Protein AF-A0A7K3B6E4-F1 (afdb_monomer_lite)

Foldseek 3Di:
DDPPDDDDDDPPDDDDDDDDDDDDDDDPCDPPPPPPPCAQPDPDPPDDGPCVVQVDDPVLLVVLCVVCVCAAQQPRDHCCRAPVSHWDFAWDDFPPQIATLGTHHPVVSVLLCCVLLQAPDDPVSVVCNVSSVVSLCNGRPRPDPVSSVVSVVRSVPDDRPVVPPPD

pLDDT: mean 82.18, std 21.87, range [36.62, 98.69]

Sequence (167 aa):
MVKQRIAPLCPHAQLRLSGVQGGSEKTDDGPKATQCLDYGHTRRPNRRCTHDLYRLSCAQYDAMRDRAQDRCEICGVLDRETPRGQLVIDHFEARGVFFVRGLLCDRCNSVMQRHDRSAPWGPRSLPFADKARAYHLNAFGEPGPDRLRRADEAIRNRRNWSEGRHA

Radius of gyration: 20.76 Å; chains: 1; bounding box: 51×52×51 Å

Structure (mmCIF, N/CA/C/O backbone):
data_AF-A0A7K3B6E4-F1
#
_entry.id   AF-A0A7K3B6E4-F1
#
loop_
_atom_site.group_PDB
_atom_site.id
_atom_site.type_symbol
_atom_site.label_atom_id
_atom_site.label_alt_id
_atom_site.label_comp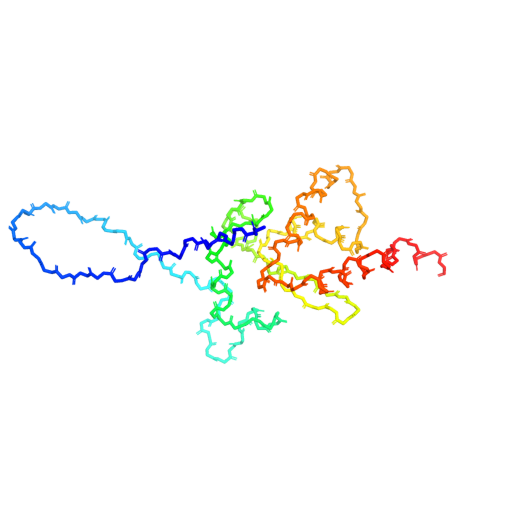_id
_atom_site.label_asym_id
_atom_site.label_entity_id
_atom_site.label_seq_id
_atom_site.pdbx_PDB_ins_code
_atom_site.Cartn_x
_atom_site.Cartn_y
_atom_site.Cartn_z
_atom_site.occupancy
_atom_site.B_iso_or_equiv
_atom_site.auth_seq_id
_atom_site.auth_comp_id
_atom_site.auth_asym_id
_atom_site.auth_atom_id
_atom_site.pdbx_PDB_model_num
ATOM 1 N N . MET A 1 1 ? 9.861 -29.440 -1.964 1.00 41.94 1 MET A N 1
ATOM 2 C CA . MET A 1 1 ? 8.443 -29.705 -1.631 1.00 41.94 1 MET A CA 1
ATOM 3 C C . MET A 1 1 ? 7.948 -28.591 -0.717 1.00 41.94 1 MET A C 1
ATOM 5 O O . MET A 1 1 ? 8.268 -28.593 0.465 1.00 41.94 1 MET A O 1
ATOM 9 N N . VAL A 1 2 ? 7.280 -27.579 -1.275 1.00 37.97 2 VAL A N 1
ATOM 10 C CA . VAL A 1 2 ? 6.823 -26.398 -0.525 1.00 37.97 2 VAL A CA 1
ATOM 11 C C . VAL A 1 2 ? 5.463 -26.724 0.087 1.00 37.97 2 VAL A C 1
ATOM 13 O O . VAL A 1 2 ? 4.484 -26.892 -0.632 1.00 37.97 2 VAL A O 1
ATOM 16 N N . LYS A 1 3 ? 5.412 -26.869 1.415 1.00 36.62 3 LYS A N 1
ATOM 17 C CA . LYS A 1 3 ? 4.159 -27.037 2.158 1.00 36.62 3 LYS A CA 1
ATOM 18 C C . LYS A 1 3 ? 3.409 -25.704 2.128 1.00 36.62 3 LYS A C 1
ATOM 20 O O . LYS A 1 3 ? 3.777 -24.785 2.856 1.00 36.62 3 LYS A O 1
ATOM 25 N N . GLN A 1 4 ? 2.391 -25.598 1.277 1.00 37.38 4 GLN A N 1
ATOM 26 C CA . GLN A 1 4 ? 1.404 -24.523 1.347 1.00 37.38 4 GLN A CA 1
ATOM 27 C C . GLN A 1 4 ? 0.749 -24.572 2.732 1.00 37.38 4 GLN A C 1
ATOM 29 O O . GLN A 1 4 ? 0.103 -25.555 3.093 1.00 37.38 4 GLN A O 1
ATOM 34 N N . ARG A 1 5 ? 0.979 -23.539 3.545 1.00 44.53 5 ARG A N 1
ATOM 35 C CA . ARG A 1 5 ? 0.262 -23.346 4.805 1.00 44.53 5 ARG A CA 1
ATOM 36 C C . ARG A 1 5 ? -1.017 -22.594 4.476 1.00 44.53 5 ARG A C 1
ATOM 38 O O . ARG A 1 5 ? -0.987 -21.389 4.267 1.00 44.53 5 ARG A O 1
ATOM 45 N N . ILE A 1 6 ? -2.116 -23.335 4.403 1.00 39.50 6 ILE A N 1
ATOM 46 C CA . IL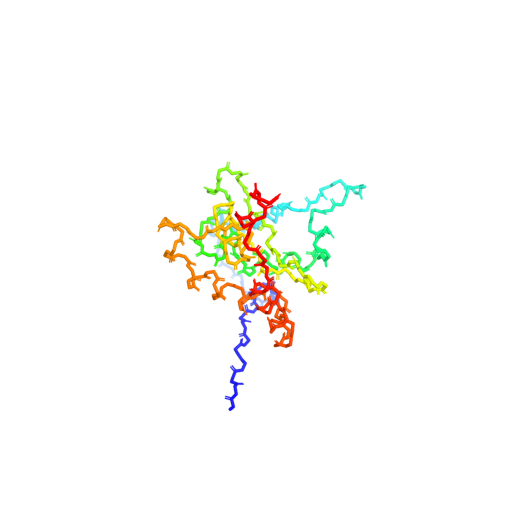E A 1 6 ? -3.467 -22.781 4.382 1.00 39.50 6 ILE A CA 1
ATOM 47 C C . ILE A 1 6 ? -3.651 -22.042 5.714 1.00 39.50 6 ILE A C 1
ATOM 49 O O . ILE A 1 6 ? -3.537 -22.650 6.780 1.00 39.50 6 ILE A O 1
ATOM 53 N N . ALA A 1 7 ? -3.849 -20.726 5.659 1.00 37.91 7 ALA A N 1
ATOM 54 C CA . ALA A 1 7 ? -4.238 -19.949 6.829 1.00 37.91 7 ALA A CA 1
ATOM 55 C C . ALA A 1 7 ? -5.630 -20.412 7.302 1.00 37.91 7 ALA A C 1
ATOM 57 O O . ALA A 1 7 ? -6.481 -20.706 6.457 1.00 37.91 7 ALA A O 1
ATOM 58 N N . PRO A 1 8 ? -5.885 -20.506 8.618 1.00 37.28 8 PRO A N 1
ATOM 59 C CA . PRO A 1 8 ? -7.200 -20.879 9.114 1.00 37.28 8 PRO A CA 1
ATOM 60 C C . PRO A 1 8 ? -8.217 -19.813 8.698 1.00 37.28 8 PRO A C 1
ATOM 62 O O . PRO A 1 8 ? -8.088 -18.640 9.044 1.00 37.28 8 PRO A O 1
ATOM 65 N N . LEU A 1 9 ? -9.227 -20.246 7.944 1.00 37.53 9 LEU A N 1
ATOM 66 C CA . LEU A 1 9 ? -10.475 -19.513 7.776 1.00 37.53 9 LEU A CA 1
ATOM 67 C C . LEU A 1 9 ? -11.071 -19.269 9.171 1.00 37.53 9 LEU A C 1
ATOM 69 O O . LEU A 1 9 ? -11.051 -20.166 10.017 1.00 37.53 9 LEU A O 1
ATOM 73 N N . CYS A 1 10 ? -11.579 -18.061 9.415 1.00 37.16 10 CYS A N 1
ATOM 74 C CA . CYS A 1 10 ? -12.281 -17.710 10.649 1.00 37.16 10 CYS A CA 1
ATOM 75 C C . CYS A 1 10 ? -13.340 -18.780 11.011 1.00 37.16 10 CYS A C 1
ATOM 77 O O . CYS A 1 10 ? -14.109 -19.189 10.137 1.00 37.16 10 CYS A O 1
ATOM 79 N N . PRO A 1 11 ? -13.437 -19.225 12.279 1.00 40.47 11 PRO A N 1
ATOM 80 C CA . PRO A 1 11 ? -14.275 -20.356 12.681 1.00 40.47 11 PRO A CA 1
ATOM 81 C C . PRO A 1 11 ? -15.743 -19.954 12.917 1.00 40.47 11 PRO A C 1
ATOM 83 O O . PRO A 1 11 ? -16.299 -20.215 13.979 1.00 40.47 11 PRO A O 1
ATOM 86 N N . HIS A 1 12 ? -16.391 -19.300 11.950 1.00 42.19 12 HIS A N 1
ATOM 87 C CA . HIS A 1 12 ? -17.769 -18.811 12.118 1.00 42.19 12 HIS A CA 1
ATOM 88 C C . HIS A 1 12 ? -18.743 -19.272 11.029 1.00 42.19 12 HIS A C 1
ATOM 90 O O . HIS A 1 12 ? -19.666 -18.548 10.663 1.00 42.19 12 HIS A O 1
ATOM 96 N N . ALA A 1 13 ? -18.604 -20.508 10.551 1.00 43.38 13 ALA A N 1
ATOM 97 C CA . ALA A 1 13 ? -19.658 -21.148 9.774 1.00 43.38 13 ALA A CA 1
ATOM 98 C C . ALA A 1 13 ? -19.796 -22.630 10.153 1.00 43.38 13 ALA A C 1
ATOM 100 O O . ALA A 1 13 ? -18.843 -23.384 9.997 1.00 43.38 13 ALA A O 1
ATOM 101 N N . GLN A 1 14 ? -21.021 -23.008 10.562 1.00 41.88 14 GLN A N 1
ATOM 102 C CA . GLN A 1 14 ? -21.552 -24.371 10.791 1.00 41.88 14 GLN A CA 1
ATOM 103 C C . GLN A 1 14 ? -21.182 -25.007 12.152 1.00 41.88 14 GLN A C 1
ATOM 105 O O . GLN A 1 14 ? -20.035 -24.968 12.561 1.00 41.88 14 GLN A O 1
ATOM 110 N N . LEU A 1 15 ? -22.061 -25.624 12.952 1.00 41.72 15 LEU A N 1
ATOM 111 C CA . LEU A 1 15 ? -23.458 -26.062 12.839 1.00 41.72 15 LEU A CA 1
ATOM 112 C C . LEU A 1 15 ? -23.972 -26.262 14.285 1.00 41.72 15 LEU A C 1
ATOM 114 O O . LEU A 1 15 ? -23.338 -26.968 15.065 1.00 41.72 15 LEU A O 1
ATOM 118 N N . ARG A 1 16 ? -25.116 -25.671 14.654 1.00 46.66 16 ARG A N 1
ATOM 119 C CA . ARG A 1 16 ? -25.860 -26.067 15.863 1.00 46.66 16 ARG A CA 1
ATOM 120 C C . ARG A 1 16 ? -26.867 -27.145 15.477 1.00 46.66 16 ARG A C 1
ATOM 122 O O . ARG A 1 16 ? -27.803 -26.850 14.741 1.00 46.66 16 ARG A O 1
ATOM 129 N N . LEU A 1 17 ? -26.715 -28.347 16.027 1.00 48.06 17 LEU A N 1
ATOM 130 C CA . LEU A 1 17 ? -27.803 -29.311 16.167 1.00 48.06 17 LEU A CA 1
ATOM 131 C C . LEU A 1 17 ? -27.885 -29.760 17.633 1.00 48.06 17 LEU A C 1
ATOM 133 O O . LEU A 1 17 ? -26.966 -30.376 18.156 1.00 48.06 17 LEU A O 1
ATOM 137 N N . SER A 1 18 ? -28.996 -29.352 18.255 1.00 50.62 18 SER A N 1
ATOM 138 C CA . SER A 1 18 ? -29.795 -30.013 19.303 1.00 50.62 18 SER A CA 1
ATOM 139 C C . SER A 1 18 ? -29.113 -30.871 20.379 1.00 50.62 18 SER A C 1
ATOM 141 O O . SER A 1 18 ? -28.643 -31.968 20.098 1.00 50.62 18 SER A O 1
ATOM 143 N N . GLY A 1 19 ? -29.289 -30.470 21.648 1.00 52.53 19 GLY A N 1
ATOM 144 C CA . GLY A 1 19 ? -29.281 -31.414 22.770 1.00 52.53 19 GLY A CA 1
ATOM 145 C C . GLY A 1 19 ? -29.226 -30.803 24.176 1.00 52.53 19 GLY A C 1
ATOM 146 O O . GLY A 1 19 ? -28.165 -30.379 24.606 1.00 52.53 19 GLY A O 1
ATOM 147 N N . VAL A 1 20 ? -30.346 -30.928 24.902 1.00 52.19 20 VAL A N 1
ATOM 148 C CA . VAL A 1 20 ? -30.493 -30.999 26.377 1.00 52.19 20 VAL A CA 1
ATOM 149 C C . VAL A 1 20 ? -30.705 -29.692 27.167 1.00 52.19 20 VAL A C 1
ATOM 151 O O . VAL A 1 20 ? -29.956 -28.726 27.096 1.00 52.19 20 VAL A O 1
ATOM 154 N N . GLN A 1 21 ? -31.811 -29.720 27.919 1.00 58.09 21 GLN A N 1
ATOM 155 C CA . GLN A 1 21 ? -32.405 -28.691 28.770 1.00 58.09 21 GLN A CA 1
ATOM 156 C C . GLN A 1 21 ? -31.778 -28.674 30.175 1.00 58.09 21 GLN A C 1
ATOM 158 O O . GLN A 1 21 ? -31.504 -29.735 30.729 1.00 58.09 21 GLN A O 1
ATOM 163 N N . GLY A 1 22 ? -31.710 -27.488 30.791 1.00 51.56 22 GLY A N 1
ATOM 164 C CA . GLY A 1 22 ? -31.704 -27.333 32.252 1.00 51.56 22 GLY A CA 1
ATOM 165 C C . GLY A 1 22 ? -30.606 -26.417 32.793 1.00 51.56 22 GLY A C 1
ATOM 166 O O . GLY A 1 22 ? -29.440 -26.785 32.778 1.00 51.56 22 GLY A O 1
ATOM 167 N N . GLY A 1 23 ? -30.993 -25.254 33.329 1.00 42.88 23 GLY A N 1
ATOM 168 C CA . GLY A 1 23 ? -30.106 -24.387 34.115 1.00 42.88 23 GLY A CA 1
ATOM 169 C C . GLY A 1 23 ? -30.285 -22.909 33.788 1.00 42.88 23 GLY A C 1
ATOM 170 O O . GLY A 1 23 ? -29.724 -22.403 32.825 1.00 42.88 23 GLY A O 1
ATOM 171 N N . SER A 1 24 ? -31.103 -22.221 34.583 1.00 52.97 24 SER A N 1
ATOM 172 C CA . SER A 1 24 ? -31.356 -20.785 34.479 1.00 52.97 24 SER A CA 1
ATOM 173 C C . SER A 1 24 ? -30.191 -20.006 35.098 1.00 52.97 24 SER A C 1
ATOM 175 O O . SER A 1 24 ? -30.252 -19.627 36.265 1.00 52.97 24 SER A O 1
ATOM 177 N N . GLU A 1 25 ? -29.139 -19.768 34.320 1.00 49.56 25 GLU A N 1
ATOM 178 C CA . GLU A 1 25 ? -28.024 -18.892 34.688 1.00 49.56 25 GLU A CA 1
ATOM 179 C C . GLU A 1 25 ? -28.075 -17.626 33.823 1.00 49.56 25 GLU A C 1
ATOM 181 O O . GLU A 1 25 ? -28.146 -17.686 32.595 1.00 49.56 25 GLU A O 1
ATOM 186 N N . LYS A 1 26 ? -28.123 -16.461 34.475 1.00 54.22 26 LYS A N 1
ATOM 187 C CA . LYS A 1 26 ? -28.138 -15.153 33.814 1.00 54.22 26 LYS A CA 1
ATOM 188 C C . LYS A 1 26 ? -26.791 -14.926 33.128 1.00 54.22 26 LYS A C 1
ATOM 190 O O . LYS A 1 26 ? -25.823 -14.575 33.796 1.00 54.22 26 LYS A O 1
ATOM 195 N N . THR A 1 27 ? -26.737 -15.075 31.810 1.00 48.31 27 THR A N 1
ATOM 196 C CA . THR A 1 27 ? -25.596 -14.634 30.995 1.00 48.31 27 THR A CA 1
ATOM 197 C C . THR A 1 27 ? -26.053 -13.566 30.006 1.00 48.31 27 THR A C 1
ATOM 199 O O . THR A 1 27 ? -26.164 -13.817 28.806 1.00 48.31 27 THR A O 1
ATOM 202 N N . ASP A 1 28 ? -26.325 -12.366 30.513 1.00 54.16 28 ASP A N 1
ATOM 203 C CA . ASP A 1 28 ? -26.497 -11.172 29.683 1.00 54.16 28 ASP A CA 1
ATOM 204 C C . ASP A 1 28 ? -25.126 -10.539 29.432 1.00 54.16 28 ASP A C 1
ATOM 206 O O . ASP A 1 28 ? -24.778 -9.548 30.053 1.00 54.16 28 ASP A O 1
ATOM 210 N N . ASP A 1 29 ? -24.324 -11.179 28.579 1.00 52.28 29 ASP A N 1
ATOM 211 C CA . ASP A 1 29 ? -23.247 -10.565 27.782 1.00 52.28 29 ASP A CA 1
ATOM 212 C C . ASP A 1 29 ? -22.704 -11.630 26.811 1.00 52.28 29 ASP A C 1
ATOM 214 O O . ASP A 1 29 ? -21.520 -11.971 26.768 1.00 52.28 29 ASP A O 1
ATOM 218 N N . GLY A 1 30 ? -23.607 -12.214 26.011 1.00 46.94 30 GLY A N 1
ATOM 219 C CA . GLY A 1 30 ? -23.189 -12.938 24.811 1.00 46.94 30 GLY A CA 1
ATOM 220 C C . GLY A 1 30 ? -22.335 -12.010 23.935 1.00 46.94 30 GLY A C 1
ATOM 221 O O . GLY A 1 30 ? -22.595 -10.802 23.927 1.00 46.94 30 GLY A O 1
ATOM 222 N N . PRO A 1 31 ? -21.317 -12.522 23.213 1.00 49.03 31 PRO A N 1
ATOM 223 C CA . PRO A 1 31 ? -20.435 -11.686 22.411 1.00 49.03 31 PRO A CA 1
ATOM 224 C C . PRO A 1 31 ? -21.302 -10.858 21.470 1.00 49.03 31 PRO A C 1
ATOM 226 O O . PRO A 1 31 ? -21.932 -11.406 20.562 1.00 49.03 31 PRO A O 1
ATOM 229 N N . LYS A 1 32 ? -21.390 -9.545 21.739 1.00 45.28 32 LYS A N 1
ATOM 230 C CA . LYS A 1 32 ? -22.050 -8.587 20.855 1.00 45.28 32 LYS A CA 1
ATOM 231 C C . LYS A 1 32 ? -21.472 -8.872 19.488 1.00 45.28 32 LYS A C 1
ATOM 233 O O . LYS A 1 32 ? -20.263 -8.714 19.331 1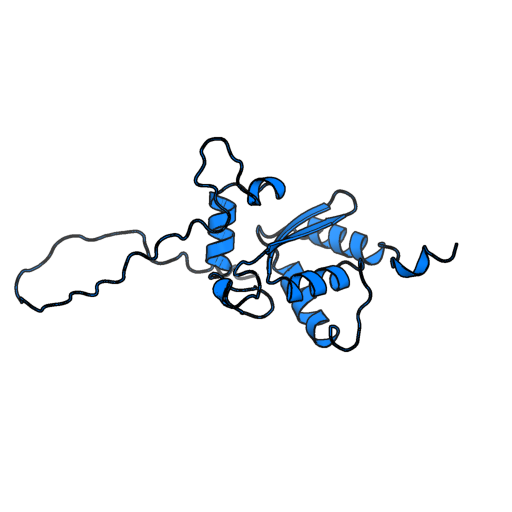.00 45.28 32 LYS A O 1
ATOM 238 N N . ALA A 1 33 ? -22.310 -9.361 18.569 1.00 42.84 33 ALA A N 1
ATOM 239 C CA . ALA A 1 33 ? -21.935 -9.569 17.183 1.00 42.84 33 ALA A CA 1
ATOM 240 C C . ALA A 1 33 ? -21.150 -8.329 16.789 1.00 42.84 33 ALA A C 1
ATOM 242 O O . ALA A 1 33 ? -21.713 -7.231 16.835 1.00 42.84 33 ALA A O 1
ATOM 243 N N . THR A 1 34 ? -19.839 -8.501 16.593 1.00 44.41 34 THR A N 1
ATOM 244 C CA . THR A 1 34 ? -18.919 -7.420 16.279 1.00 44.41 34 THR A CA 1
ATOM 245 C C . THR A 1 34 ? -19.587 -6.712 15.129 1.00 44.41 34 THR A C 1
ATOM 247 O O . THR A 1 34 ? -19.729 -7.305 14.058 1.00 44.41 34 THR A O 1
ATOM 250 N N . GLN A 1 35 ? -20.152 -5.528 15.389 1.00 44.41 35 GLN A N 1
ATOM 251 C CA . GLN A 1 35 ? -20.766 -4.750 14.332 1.00 44.41 35 GLN A CA 1
ATOM 252 C C . GLN A 1 35 ? -19.673 -4.686 13.280 1.00 44.41 35 GLN A C 1
ATOM 254 O O . GLN A 1 35 ? -18.567 -4.249 13.597 1.00 44.41 35 GLN A O 1
ATOM 259 N N . CYS A 1 36 ? -19.931 -5.242 12.096 1.00 43.09 36 CYS A N 1
ATOM 260 C CA . CYS A 1 36 ? -19.088 -5.013 10.940 1.00 43.09 36 CYS A CA 1
ATOM 261 C C . CYS A 1 36 ? -19.167 -3.508 10.730 1.00 43.09 36 CYS A C 1
ATOM 263 O O . CYS A 1 36 ? -20.122 -2.993 10.149 1.00 43.09 36 CYS A O 1
ATOM 265 N N . LEU A 1 37 ? -18.254 -2.793 11.383 1.00 56.47 37 LEU A N 1
ATOM 266 C CA . LEU A 1 37 ? -18.132 -1.361 11.278 1.00 56.47 37 LEU A CA 1
ATOM 267 C C . LEU A 1 37 ? -17.877 -1.137 9.792 1.00 56.47 37 LEU A C 1
ATOM 269 O O . LEU A 1 37 ? -17.031 -1.798 9.194 1.00 56.47 37 LEU A O 1
ATOM 273 N N . ASP A 1 38 ? -18.676 -0.277 9.173 1.00 68.12 38 ASP A N 1
ATOM 274 C CA . ASP A 1 38 ? -18.707 -0.015 7.733 1.00 68.12 38 ASP A CA 1
ATOM 275 C C . ASP A 1 38 ? -17.445 0.710 7.242 1.00 68.12 38 ASP A C 1
ATOM 277 O O . ASP A 1 38 ? -17.491 1.527 6.325 1.00 68.12 38 ASP A O 1
ATOM 281 N N . TYR A 1 39 ? -16.300 0.463 7.870 1.00 72.94 39 TYR A N 1
ATOM 282 C CA . TYR A 1 39 ? -15.060 1.157 7.616 1.00 72.94 39 TYR A CA 1
ATOM 283 C C . TYR A 1 39 ? -14.579 0.883 6.195 1.00 72.94 39 TYR A C 1
ATOM 285 O O . TYR A 1 39 ? -14.012 -0.163 5.908 1.00 72.94 39 TYR A O 1
ATOM 293 N N . GLY A 1 40 ? -14.771 1.859 5.309 1.00 78.00 40 GLY A N 1
ATOM 294 C CA . GLY A 1 40 ? -14.390 1.774 3.895 1.00 78.00 40 GLY A CA 1
ATOM 295 C C . GLY A 1 40 ? -15.545 1.413 2.958 1.00 78.00 40 GLY A C 1
ATOM 296 O O . GLY A 1 40 ? -15.444 1.679 1.756 1.00 78.00 40 GLY A O 1
ATOM 297 N N . HIS A 1 41 ? -16.661 0.925 3.506 1.00 88.94 41 HIS A N 1
ATOM 298 C CA . HIS A 1 41 ? -17.921 0.764 2.787 1.00 88.94 41 HIS A CA 1
ATOM 299 C C . HIS A 1 41 ? -18.747 2.036 2.873 1.00 88.94 41 HIS A C 1
ATOM 301 O O . HIS A 1 41 ? -18.729 2.763 3.863 1.00 88.94 41 HIS A O 1
ATOM 307 N N . THR A 1 42 ? -19.505 2.336 1.826 1.00 86.38 42 THR A N 1
ATOM 308 C CA . THR A 1 42 ? -20.469 3.430 1.890 1.00 86.38 42 THR A CA 1
ATOM 309 C C . THR A 1 42 ? -21.871 2.894 2.128 1.00 86.38 42 THR A C 1
ATOM 311 O O . THR A 1 42 ? -22.346 2.020 1.416 1.00 86.38 42 THR A O 1
ATOM 314 N N . ARG A 1 43 ? -22.575 3.468 3.110 1.00 83.06 43 ARG A N 1
ATOM 315 C CA . ARG A 1 43 ? -23.998 3.163 3.352 1.00 83.06 43 ARG A CA 1
ATOM 316 C C . ARG A 1 43 ? -24.935 3.792 2.320 1.00 83.06 43 ARG A C 1
ATOM 318 O O . ARG A 1 43 ? -26.138 3.554 2.353 1.00 83.06 43 ARG A O 1
ATOM 325 N N . ARG A 1 44 ? -24.420 4.671 1.452 1.00 82.69 44 ARG A N 1
ATOM 326 C CA . ARG A 1 44 ? -25.233 5.386 0.464 1.00 82.69 44 ARG A CA 1
ATOM 327 C C . ARG A 1 44 ? -25.282 4.559 -0.826 1.00 82.69 44 ARG A C 1
ATOM 329 O O . ARG A 1 44 ? -24.229 4.392 -1.431 1.00 82.69 44 ARG A O 1
ATOM 336 N N . PRO A 1 45 ? -26.465 4.134 -1.305 1.00 76.69 45 PRO A N 1
ATOM 337 C CA . PRO A 1 45 ? -26.583 3.211 -2.442 1.00 76.69 45 PRO A CA 1
ATOM 338 C C . PRO A 1 45 ? -26.005 3.762 -3.755 1.00 76.69 45 PRO A C 1
ATOM 340 O O . PRO A 1 45 ? -25.563 2.999 -4.602 1.00 76.69 45 PRO A O 1
ATOM 343 N N . ASN A 1 46 ? -25.953 5.089 -3.908 1.00 84.19 46 ASN A N 1
ATOM 344 C CA . ASN A 1 46 ? -25.429 5.755 -5.108 1.00 84.19 46 ASN A CA 1
ATOM 345 C C . ASN A 1 46 ? -23.989 6.258 -4.946 1.00 84.19 46 ASN A C 1
ATOM 347 O O . ASN A 1 46 ? -23.512 7.060 -5.749 1.00 84.19 46 ASN A O 1
ATOM 351 N N . ARG A 1 47 ? -23.300 5.860 -3.875 1.00 86.25 47 ARG A N 1
ATOM 352 C CA . ARG A 1 47 ? -21.897 6.205 -3.666 1.00 86.25 47 ARG A CA 1
ATOM 353 C C . ARG A 1 47 ? -21.066 4.949 -3.864 1.00 86.25 47 ARG A C 1
ATOM 355 O O . ARG A 1 47 ? -21.477 3.858 -3.497 1.00 86.25 47 ARG A O 1
ATOM 362 N N . ARG A 1 48 ? -19.889 5.116 -4.455 1.00 90.06 48 ARG A N 1
ATOM 363 C CA . ARG A 1 48 ? -18.914 4.033 -4.589 1.00 90.06 48 ARG A CA 1
ATOM 364 C C . ARG A 1 48 ? -18.080 3.918 -3.321 1.00 90.06 48 ARG A C 1
ATOM 366 O O . ARG A 1 48 ? -17.763 4.942 -2.704 1.00 90.06 48 ARG A O 1
ATOM 373 N N . CYS A 1 49 ? -17.725 2.695 -2.949 1.00 92.81 49 CYS A N 1
ATOM 374 C CA . CYS A 1 49 ? -16.779 2.452 -1.869 1.00 92.81 49 CYS A CA 1
ATOM 375 C C . CYS A 1 49 ? -15.380 2.935 -2.275 1.00 92.81 49 CYS A C 1
ATOM 377 O O . CYS A 1 49 ? -15.041 2.987 -3.456 1.00 92.81 49 CYS A O 1
ATOM 379 N N . THR A 1 50 ? -14.539 3.302 -1.309 1.00 91.25 50 THR A N 1
ATOM 380 C CA . THR A 1 50 ? -13.187 3.803 -1.619 1.00 91.25 50 THR A CA 1
ATOM 381 C C . THR A 1 50 ? -12.285 2.711 -2.192 1.00 91.25 50 THR A C 1
ATOM 383 O O . THR A 1 50 ? -11.425 3.005 -3.021 1.00 91.25 50 THR A O 1
ATOM 386 N N . HIS A 1 51 ? -12.509 1.450 -1.809 1.00 95.25 51 HIS A N 1
ATOM 387 C CA . HIS A 1 51 ? -11.763 0.293 -2.308 1.00 95.25 51 HIS A CA 1
ATOM 388 C C . HIS A 1 51 ? -11.968 0.033 -3.812 1.00 95.25 51 HIS A C 1
ATOM 390 O O . HIS A 1 51 ? -11.095 -0.549 -4.458 1.00 95.25 51 HIS A O 1
ATOM 396 N N . ASP A 1 52 ? -13.050 0.548 -4.404 1.00 94.50 52 ASP A N 1
ATOM 397 C CA . ASP A 1 52 ? -13.293 0.480 -5.848 1.00 94.50 52 ASP A CA 1
ATOM 398 C C . ASP A 1 52 ? -12.185 1.162 -6.659 1.00 94.50 52 ASP A C 1
ATOM 400 O O . ASP A 1 52 ? -11.842 0.709 -7.753 1.00 94.50 52 ASP A O 1
ATOM 404 N N . LEU A 1 53 ? -11.606 2.245 -6.124 1.00 94.94 53 LEU A N 1
ATOM 405 C CA . LEU A 1 53 ? -10.498 2.966 -6.759 1.00 94.94 53 LEU A CA 1
ATOM 406 C C . LEU A 1 53 ? -9.259 2.073 -6.916 1.00 94.94 53 LEU A C 1
ATOM 408 O O . LEU A 1 53 ? -8.445 2.291 -7.809 1.00 94.94 53 LEU A O 1
ATOM 412 N N . TYR A 1 54 ? -9.157 1.031 -6.089 1.00 96.50 54 TYR A N 1
ATOM 413 C CA . TYR A 1 54 ? -8.065 0.064 -6.072 1.00 96.50 54 TYR A CA 1
ATOM 414 C C . TYR A 1 54 ? -8.431 -1.253 -6.764 1.00 96.50 54 TYR A C 1
ATOM 416 O O . TYR A 1 54 ? -7.699 -2.234 -6.645 1.00 96.50 54 TYR A O 1
ATOM 424 N N . ARG A 1 55 ? -9.546 -1.275 -7.511 1.00 96.50 55 ARG A N 1
ATOM 425 C CA . ARG A 1 55 ? -10.046 -2.451 -8.243 1.00 96.50 55 ARG A CA 1
ATOM 426 C C . ARG A 1 55 ? -10.327 -3.647 -7.324 1.00 96.50 55 ARG A C 1
ATOM 428 O O . ARG A 1 55 ? -10.165 -4.793 -7.737 1.00 96.50 55 ARG A O 1
ATOM 435 N N . LEU A 1 56 ? -10.744 -3.370 -6.088 1.00 96.19 56 LEU A N 1
ATOM 436 C CA . LEU A 1 56 ? -11.211 -4.374 -5.139 1.00 96.19 56 LEU A CA 1
ATOM 437 C C . LEU A 1 56 ? -12.738 -4.392 -5.120 1.00 96.19 56 LEU A C 1
ATOM 439 O O . LEU A 1 56 ? -13.372 -3.346 -4.976 1.00 96.19 56 LEU A O 1
ATOM 443 N N . SER A 1 57 ? -13.316 -5.586 -5.210 1.00 95.00 57 SER A N 1
ATOM 444 C CA . SER A 1 57 ? -14.707 -5.818 -4.806 1.00 95.00 57 SER A CA 1
ATOM 445 C C . SER A 1 57 ? -14.867 -5.676 -3.288 1.00 95.00 57 SER A C 1
ATOM 447 O O . SER A 1 57 ? -13.885 -5.793 -2.551 1.00 95.00 57 SER A O 1
ATOM 449 N N . CYS A 1 58 ? -16.104 -5.498 -2.810 1.00 93.50 58 CYS A N 1
ATOM 450 C CA . CYS A 1 58 ? -16.389 -5.455 -1.372 1.00 93.50 58 CYS A CA 1
ATOM 451 C C . CYS A 1 58 ? -15.853 -6.700 -0.651 1.00 93.50 58 CYS A C 1
ATOM 453 O O . CYS A 1 58 ? -15.113 -6.570 0.313 1.00 93.50 58 CYS A O 1
ATOM 455 N N . ALA A 1 59 ? -16.106 -7.894 -1.196 1.00 93.62 59 ALA A N 1
ATOM 456 C CA . ALA A 1 59 ? -15.642 -9.148 -0.601 1.00 93.62 59 ALA A CA 1
ATOM 457 C C . ALA A 1 59 ? -14.106 -9.257 -0.533 1.00 93.62 59 ALA A C 1
ATOM 459 O O . ALA A 1 59 ? -13.562 -9.785 0.432 1.00 93.62 59 ALA A O 1
ATOM 460 N N . GLN A 1 60 ? -13.384 -8.749 -1.539 1.00 96.00 60 GLN A N 1
ATOM 461 C CA . GLN A 1 60 ? -11.917 -8.703 -1.491 1.00 96.00 60 GLN A CA 1
ATOM 462 C C . GLN A 1 60 ? -11.416 -7.703 -0.449 1.00 96.00 60 GLN A C 1
ATOM 464 O O . GLN A 1 60 ? -10.418 -7.966 0.216 1.00 96.00 60 GLN A O 1
ATOM 469 N N . TYR A 1 61 ? -12.092 -6.562 -0.315 1.00 96.19 61 TYR A N 1
ATOM 470 C CA . TYR A 1 61 ? -11.774 -5.592 0.722 1.00 96.19 61 TYR A CA 1
ATOM 471 C C . TYR A 1 61 ? -12.011 -6.168 2.125 1.00 96.19 61 TYR A C 1
ATOM 473 O O . TYR A 1 61 ? -11.132 -6.045 2.976 1.00 96.19 61 TYR A O 1
ATOM 481 N N . ASP A 1 62 ? -13.128 -6.864 2.333 1.00 94.38 62 ASP A N 1
ATOM 482 C CA . ASP A 1 62 ? -13.457 -7.531 3.597 1.00 94.38 62 ASP A CA 1
ATOM 483 C C . ASP A 1 62 ? -12.427 -8.614 3.935 1.00 94.38 62 ASP A C 1
ATOM 485 O O . ASP A 1 62 ? -11.865 -8.615 5.025 1.00 94.38 62 ASP A O 1
ATOM 489 N N . ALA A 1 63 ? -12.051 -9.455 2.968 1.00 96.06 63 ALA A N 1
ATOM 490 C CA . ALA A 1 63 ? -11.002 -10.455 3.168 1.00 96.06 63 ALA A CA 1
ATOM 491 C C . ALA A 1 63 ? -9.636 -9.828 3.518 1.00 96.06 63 ALA A C 1
ATOM 493 O O . ALA A 1 63 ? -8.867 -10.381 4.306 1.00 96.06 63 ALA A O 1
ATOM 494 N N . MET A 1 64 ? -9.314 -8.666 2.941 1.00 96.81 64 MET A N 1
ATOM 495 C CA . MET A 1 64 ? -8.099 -7.920 3.275 1.00 96.81 64 MET A CA 1
ATOM 496 C C . MET A 1 64 ? -8.165 -7.327 4.691 1.00 96.81 64 MET A C 1
ATOM 498 O O . MET A 1 64 ? -7.172 -7.380 5.417 1.00 96.81 64 MET A O 1
ATOM 502 N N . ARG A 1 65 ? -9.324 -6.793 5.095 1.00 95.94 65 ARG A N 1
ATOM 503 C CA . ARG A 1 65 ? -9.603 -6.317 6.461 1.00 95.94 65 ARG A CA 1
ATOM 504 C C . ARG A 1 65 ? -9.462 -7.437 7.485 1.00 95.94 65 ARG A C 1
ATOM 506 O O . ARG A 1 65 ? -8.718 -7.272 8.451 1.00 95.94 65 ARG A O 1
ATOM 513 N N . ASP A 1 66 ? -10.086 -8.581 7.225 1.00 95.19 66 ASP A N 1
ATOM 514 C CA . ASP A 1 66 ? -10.014 -9.768 8.076 1.00 95.19 66 ASP A CA 1
ATOM 515 C C . ASP A 1 66 ? -8.571 -10.241 8.233 1.00 95.19 66 ASP A C 1
ATOM 517 O O . ASP A 1 66 ? -8.106 -10.480 9.346 1.00 95.19 66 ASP A O 1
ATOM 521 N N . ARG A 1 67 ? -7.811 -10.310 7.135 1.00 97.00 67 ARG A N 1
ATOM 522 C CA . ARG A 1 67 ? -6.383 -10.647 7.187 1.00 97.00 67 ARG A CA 1
ATOM 523 C C . ARG A 1 67 ? -5.595 -9.668 8.065 1.00 97.00 67 ARG A C 1
ATOM 525 O O . ARG A 1 67 ? -4.725 -10.096 8.820 1.00 97.00 67 ARG A O 1
ATOM 532 N N . ALA A 1 68 ? -5.874 -8.373 7.953 1.00 97.31 68 ALA A N 1
ATOM 533 C CA . ALA A 1 68 ? -5.189 -7.332 8.710 1.00 97.31 68 ALA A CA 1
ATOM 534 C C . ALA A 1 68 ? -5.631 -7.258 10.183 1.00 97.31 68 ALA A C 1
ATOM 536 O O . ALA A 1 68 ? -4.924 -6.654 10.990 1.00 97.31 68 ALA A O 1
ATOM 537 N N . GLN A 1 69 ? -6.775 -7.856 10.545 1.00 96.25 69 GLN A N 1
ATOM 538 C CA . GLN A 1 69 ? -7.364 -7.803 11.891 1.00 96.25 69 GLN A CA 1
ATOM 539 C C . GLN A 1 69 ? -7.517 -6.355 12.395 1.00 96.25 69 GLN A C 1
ATOM 541 O O . GLN A 1 69 ? -7.170 -6.046 13.536 1.00 96.25 69 GLN A O 1
ATOM 546 N N . ASP A 1 70 ? -7.952 -5.455 11.504 1.00 94.75 70 ASP A N 1
ATOM 547 C CA . ASP A 1 70 ? -8.061 -4.004 11.731 1.00 94.75 70 ASP A CA 1
ATOM 548 C C . ASP A 1 70 ? -6.763 -3.327 12.211 1.00 94.75 70 ASP A C 1
ATOM 550 O O . ASP A 1 70 ? -6.780 -2.284 12.873 1.00 94.75 70 ASP A O 1
ATOM 554 N N . ARG A 1 71 ? -5.605 -3.904 11.866 1.00 97.94 71 ARG A N 1
ATOM 555 C CA . ARG A 1 71 ? -4.281 -3.396 12.238 1.00 97.94 71 ARG A CA 1
ATOM 556 C C . ARG A 1 71 ? -3.435 -3.060 11.023 1.00 97.94 71 ARG A C 1
ATOM 558 O O . ARG A 1 71 ? -3.529 -3.675 9.968 1.00 97.94 71 ARG A O 1
ATOM 565 N N . CYS A 1 72 ? -2.536 -2.097 11.194 1.00 98.50 72 CYS A N 1
ATOM 566 C CA . CYS A 1 72 ? -1.475 -1.848 10.225 1.00 98.50 72 CYS A CA 1
ATOM 567 C C . CYS A 1 72 ? -0.602 -3.102 10.068 1.00 98.50 72 CYS A C 1
ATOM 569 O O . CYS A 1 72 ? 0.030 -3.531 11.034 1.00 98.50 72 CYS A O 1
ATOM 571 N N . GLU A 1 73 ? -0.470 -3.625 8.851 1.00 98.50 73 GLU A N 1
ATOM 572 C CA . GLU A 1 73 ? 0.288 -4.858 8.582 1.00 98.50 73 GLU A CA 1
ATOM 573 C C . GLU A 1 73 ? 1.815 -4.716 8.774 1.00 98.50 73 GLU A C 1
ATOM 575 O O . GLU A 1 73 ? 2.536 -5.710 8.767 1.00 98.50 73 GLU A O 1
ATOM 580 N N . ILE A 1 74 ? 2.331 -3.496 8.994 1.00 98.44 74 ILE A N 1
ATOM 581 C CA . ILE A 1 74 ? 3.754 -3.254 9.303 1.00 98.44 74 ILE A CA 1
ATOM 582 C C . ILE A 1 74 ? 4.007 -3.031 10.801 1.00 98.44 74 ILE A C 1
ATOM 584 O O . ILE A 1 74 ? 4.997 -3.535 11.339 1.00 98.44 74 ILE A O 1
ATOM 588 N N . CYS A 1 75 ? 3.181 -2.224 11.478 1.00 98.06 75 CYS A N 1
ATOM 589 C CA . CYS A 1 75 ? 3.436 -1.825 12.871 1.00 98.06 75 CYS A CA 1
ATOM 590 C C . CYS A 1 75 ? 2.401 -2.320 13.888 1.00 98.06 75 CYS A C 1
ATOM 592 O O . CYS A 1 75 ? 2.594 -2.085 15.075 1.00 98.06 75 CYS A O 1
ATOM 594 N N . GLY A 1 76 ? 1.320 -2.970 13.454 1.00 98.12 76 GLY A N 1
ATOM 595 C CA . GLY A 1 76 ? 0.324 -3.601 14.325 1.00 98.12 76 GLY A CA 1
ATOM 596 C C . GLY A 1 76 ? -0.643 -2.657 15.054 1.00 98.12 76 GLY A C 1
ATOM 597 O O . GLY A 1 76 ? -1.501 -3.142 15.794 1.00 98.12 76 GLY A O 1
ATOM 598 N N . VAL A 1 77 ? -0.523 -1.336 14.856 1.00 98.06 77 VAL A N 1
ATOM 599 C CA . VAL A 1 77 ? -1.433 -0.333 15.448 1.00 98.06 77 VAL A CA 1
ATOM 600 C C . VAL A 1 77 ? -2.855 -0.555 14.941 1.00 98.06 77 VAL A C 1
ATOM 602 O O . VAL A 1 77 ? -3.025 -0.797 13.742 1.00 98.06 77 VAL A O 1
ATOM 605 N N . LEU A 1 78 ? -3.849 -0.480 15.828 1.00 96.94 78 LEU A N 1
ATOM 606 C CA . LEU A 1 78 ? -5.256 -0.568 15.431 1.00 96.94 78 LEU A CA 1
ATOM 607 C C . LEU A 1 78 ? -5.674 0.674 14.647 1.00 96.94 78 LEU A C 1
ATOM 609 O O . LEU A 1 78 ? -5.166 1.771 14.882 1.00 96.94 78 LEU A O 1
ATOM 613 N N . ASP A 1 79 ? -6.643 0.524 13.751 1.00 95.00 79 ASP A N 1
ATOM 614 C CA . ASP A 1 79 ? -7.193 1.633 12.972 1.00 95.00 79 ASP A CA 1
ATOM 615 C C . ASP A 1 79 ? -7.685 2.799 13.855 1.00 95.00 79 ASP A C 1
ATOM 617 O O . ASP A 1 79 ? -7.286 3.946 13.636 1.00 95.00 79 ASP A O 1
ATOM 621 N N . ARG A 1 80 ? -8.421 2.497 14.929 1.00 94.38 80 ARG A N 1
ATOM 622 C CA . ARG A 1 80 ? -8.923 3.443 15.941 1.00 94.38 80 ARG A CA 1
ATOM 623 C C . ARG A 1 80 ? -7.838 4.133 16.767 1.00 94.38 80 ARG A C 1
ATOM 625 O O . ARG A 1 80 ? -8.106 5.154 17.386 1.00 94.38 80 ARG A O 1
ATOM 632 N N . GLU A 1 81 ? -6.630 3.577 16.796 1.00 95.75 81 GLU A N 1
ATOM 633 C CA . GLU A 1 81 ? -5.470 4.160 17.486 1.00 95.75 81 GLU A CA 1
ATOM 634 C C . GLU A 1 81 ? -4.644 5.059 16.553 1.00 95.75 81 GLU A C 1
ATOM 636 O O . GLU A 1 81 ? -3.734 5.763 16.995 1.00 95.75 81 GLU A O 1
ATOM 641 N N . THR A 1 82 ? -4.935 5.054 15.248 1.00 96.12 82 THR A N 1
ATOM 642 C CA . THR A 1 82 ? -4.299 5.984 14.312 1.00 96.12 82 THR A CA 1
ATOM 643 C C . THR A 1 82 ? -4.861 7.400 14.489 1.00 96.12 82 THR A C 1
ATOM 645 O O . THR A 1 82 ? -6.041 7.555 14.803 1.00 96.12 82 THR A O 1
ATOM 648 N N . PRO A 1 83 ? -4.087 8.463 14.190 1.00 94.31 83 PRO A N 1
ATOM 649 C CA . PRO A 1 83 ? -4.586 9.840 14.263 1.00 94.31 83 PRO A CA 1
ATOM 650 C C . PRO A 1 83 ? -5.827 10.124 13.403 1.00 94.31 83 PRO A C 1
ATOM 652 O O . PRO A 1 83 ? -6.567 11.059 13.687 1.00 94.31 83 PRO A O 1
ATOM 655 N N . ARG A 1 84 ? -6.049 9.341 12.337 1.00 90.81 84 ARG A N 1
ATOM 656 C CA . ARG A 1 84 ? -7.217 9.470 11.451 1.00 90.81 84 ARG A CA 1
ATOM 657 C C . ARG A 1 84 ? -8.364 8.527 11.815 1.00 90.81 84 ARG A C 1
ATOM 659 O O . ARG A 1 84 ? -9.404 8.605 11.171 1.00 90.81 84 ARG A O 1
ATOM 666 N N . GLY A 1 85 ? -8.168 7.622 12.774 1.00 93.06 85 GLY A N 1
ATOM 667 C CA . GLY A 1 85 ? -9.131 6.571 13.103 1.00 93.06 85 GLY A CA 1
ATOM 668 C C . GLY A 1 85 ? -9.384 5.574 11.963 1.00 93.06 85 GLY A C 1
ATOM 669 O O . GLY A 1 85 ? -10.451 4.974 11.920 1.00 93.06 85 GLY A O 1
ATOM 670 N N . GLN A 1 86 ? -8.459 5.434 11.004 1.00 93.81 86 GLN A N 1
ATOM 671 C CA . GLN A 1 86 ? -8.609 4.538 9.853 1.00 93.81 86 GLN A CA 1
ATOM 672 C C . GLN A 1 86 ? -7.254 4.082 9.288 1.00 93.81 86 GLN A C 1
ATOM 674 O O . GLN A 1 86 ? -6.249 4.791 9.385 1.00 93.81 86 GLN A O 1
ATOM 679 N N . LEU A 1 87 ? -7.247 2.927 8.620 1.00 96.38 87 LEU A N 1
ATOM 680 C CA . LEU A 1 87 ? -6.126 2.455 7.801 1.00 96.38 87 LEU A CA 1
ATOM 681 C C . LEU A 1 87 ? -6.334 2.836 6.331 1.00 96.38 87 LEU A C 1
ATOM 683 O O . LEU A 1 87 ? -7.460 3.002 5.862 1.00 96.38 87 LEU A O 1
ATOM 687 N N . VAL A 1 88 ? -5.234 2.958 5.595 1.00 96.94 88 VAL A N 1
ATOM 688 C CA . VAL A 1 88 ? -5.214 3.237 4.159 1.00 96.94 88 VAL A CA 1
ATOM 689 C C . VAL A 1 88 ? -4.929 1.965 3.365 1.00 96.94 88 VAL A C 1
ATOM 691 O O . VAL A 1 88 ? -4.148 1.121 3.804 1.00 96.94 88 VAL A O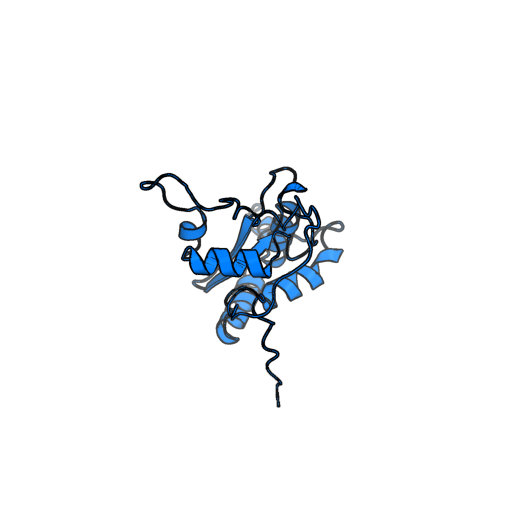 1
ATOM 694 N N . ILE A 1 89 ? -5.551 1.851 2.188 1.00 98.19 89 ILE A N 1
ATOM 695 C CA . ILE A 1 89 ? -5.257 0.792 1.216 1.00 98.19 89 ILE A CA 1
ATOM 696 C C . ILE A 1 89 ? -3.954 1.154 0.515 1.00 98.19 89 ILE A C 1
ATOM 698 O O . ILE A 1 89 ? -3.888 2.124 -0.247 1.00 98.19 89 ILE A O 1
ATOM 702 N N . ASP A 1 90 ? -2.917 0.377 0.785 1.00 98.62 90 ASP A N 1
ATOM 703 C CA . ASP A 1 90 ? -1.623 0.545 0.149 1.00 98.62 90 ASP A CA 1
ATOM 704 C C . ASP A 1 90 ? -1.513 -0.333 -1.103 1.00 98.62 90 ASP A C 1
ATOM 706 O O . ASP A 1 90 ? -1.997 -1.466 -1.152 1.00 98.62 90 ASP A O 1
ATOM 710 N N . HIS A 1 91 ? -0.883 0.201 -2.144 1.00 98.44 91 HIS A N 1
ATOM 711 C CA . HIS A 1 91 ? -0.764 -0.444 -3.446 1.00 98.44 91 HIS A CA 1
ATOM 712 C C . HIS A 1 91 ? 0.549 -0.054 -4.117 1.00 98.44 91 HIS A C 1
ATOM 714 O O . HIS A 1 91 ? 1.093 1.025 -3.887 1.00 98.44 91 HIS A O 1
ATOM 720 N N . PHE A 1 92 ? 1.041 -0.936 -4.980 1.00 98.31 92 PHE A N 1
ATOM 721 C CA . PHE A 1 92 ? 2.134 -0.630 -5.885 1.00 98.31 92 PHE A CA 1
ATOM 722 C C . PHE A 1 92 ? 1.579 -0.287 -7.266 1.00 98.31 92 PHE A C 1
ATOM 724 O O . PHE A 1 92 ? 0.803 -1.063 -7.825 1.00 98.31 92 PHE A O 1
ATOM 731 N N . GLU A 1 93 ? 2.025 0.833 -7.835 1.00 97.06 93 GLU A N 1
ATOM 732 C CA . GLU A 1 93 ? 1.739 1.205 -9.219 1.00 97.06 93 GLU A CA 1
ATOM 733 C C . GLU A 1 93 ? 2.972 1.817 -9.900 1.00 97.06 93 GLU A C 1
ATOM 735 O O . GLU A 1 93 ? 3.475 2.882 -9.520 1.00 97.06 93 GLU A O 1
ATOM 740 N N . ALA A 1 94 ? 3.487 1.126 -10.919 1.00 96.44 94 ALA A N 1
ATOM 741 C CA . ALA A 1 94 ? 4.554 1.625 -11.783 1.00 96.44 94 ALA A CA 1
ATOM 742 C C . ALA A 1 94 ? 4.677 0.776 -13.052 1.00 96.44 94 ALA A C 1
ATOM 744 O O . ALA A 1 94 ? 4.533 -0.442 -12.998 1.00 96.44 94 ALA A O 1
ATOM 745 N N . ARG A 1 95 ? 5.033 1.392 -14.191 1.00 94.50 95 ARG A N 1
ATOM 746 C CA . ARG A 1 95 ? 5.403 0.678 -15.438 1.00 94.50 95 ARG A CA 1
ATOM 747 C C . ARG A 1 95 ? 4.378 -0.400 -15.859 1.00 94.50 95 ARG A C 1
ATOM 749 O O . ARG A 1 95 ? 4.743 -1.490 -16.299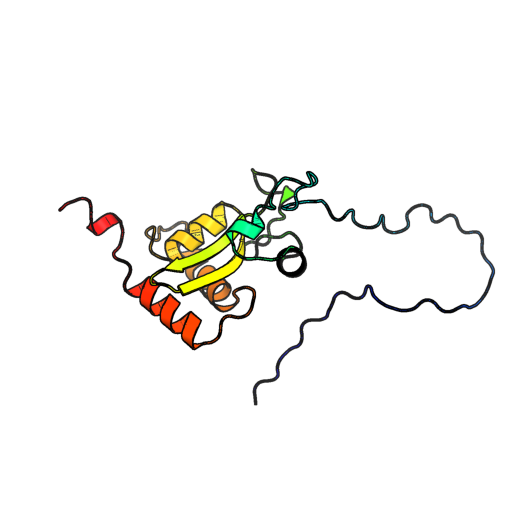 1.00 94.50 95 ARG A O 1
ATOM 756 N N . GLY A 1 96 ? 3.088 -0.098 -15.692 1.00 95.75 96 GLY A N 1
ATOM 757 C CA . GLY A 1 96 ? 1.983 -1.007 -16.020 1.00 95.75 96 GLY A CA 1
ATOM 758 C C . GLY A 1 96 ? 1.816 -2.197 -15.066 1.00 95.75 96 GLY A C 1
ATOM 759 O O . GLY A 1 96 ? 1.058 -3.115 -15.365 1.00 95.75 96 GLY A O 1
ATOM 760 N N . VAL A 1 97 ? 2.522 -2.212 -13.935 1.00 97.62 97 VAL A N 1
ATOM 761 C CA . VAL A 1 97 ? 2.326 -3.167 -12.841 1.00 97.62 97 VAL A CA 1
ATOM 762 C C . VAL A 1 97 ? 1.460 -2.503 -11.780 1.00 97.62 97 VAL A C 1
ATOM 764 O O . VAL A 1 97 ? 1.795 -1.415 -11.317 1.00 97.62 97 VAL A O 1
ATOM 767 N N . PHE A 1 98 ? 0.369 -3.170 -11.400 1.00 97.88 98 PHE A N 1
ATOM 768 C CA . PHE A 1 98 ? -0.533 -2.742 -10.334 1.00 97.88 98 PHE A CA 1
ATOM 769 C C . PHE A 1 98 ? -0.907 -3.931 -9.445 1.00 97.88 98 PHE A C 1
ATOM 771 O O . PHE A 1 98 ? -1.262 -4.997 -9.962 1.00 97.88 98 PHE A O 1
ATOM 778 N N . PHE A 1 99 ? -0.843 -3.752 -8.127 1.00 98.50 99 PHE A N 1
ATOM 779 C CA . PHE A 1 99 ? -1.434 -4.661 -7.140 1.00 98.50 99 PHE A CA 1
ATOM 780 C C . PHE A 1 99 ? -1.573 -3.979 -5.776 1.00 98.50 99 PHE A C 1
ATOM 782 O O . PHE A 1 99 ? -0.793 -3.093 -5.428 1.00 98.50 99 PHE A O 1
ATOM 789 N N . VAL A 1 100 ? -2.560 -4.418 -4.997 1.00 98.44 100 VAL A N 1
ATOM 790 C CA . VAL A 1 100 ? -2.759 -3.986 -3.610 1.00 98.44 100 VAL A CA 1
ATOM 791 C C . VAL A 1 100 ? -1.817 -4.774 -2.707 1.00 98.44 100 VAL A C 1
ATOM 793 O O . VAL A 1 100 ? -1.661 -5.979 -2.874 1.00 98.44 100 VAL A O 1
ATOM 796 N N . ARG A 1 101 ? -1.166 -4.094 -1.764 1.00 98.69 101 ARG A N 1
ATOM 797 C CA . ARG A 1 101 ? -0.270 -4.729 -0.792 1.00 98.69 101 ARG A CA 1
ATOM 798 C C . ARG A 1 101 ? -1.001 -5.081 0.496 1.00 98.69 101 ARG A C 1
ATOM 800 O O . ARG A 1 101 ? -0.753 -6.157 1.027 1.00 98.69 101 ARG A O 1
ATOM 807 N N . GLY A 1 102 ? -1.932 -4.240 0.947 1.00 98.44 102 GLY A N 1
ATOM 808 C CA . GLY A 1 102 ? -2.679 -4.468 2.183 1.00 98.44 102 GLY A CA 1
ATOM 809 C C . GLY A 1 102 ? -3.138 -3.175 2.858 1.00 98.44 102 GLY A C 1
ATOM 810 O O . GLY A 1 102 ? -3.343 -2.157 2.191 1.00 98.44 102 GLY A O 1
ATOM 811 N N . LEU A 1 103 ? -3.257 -3.205 4.189 1.00 98.38 103 LEU A N 1
ATOM 812 C CA . LEU A 1 103 ? -3.703 -2.068 5.005 1.00 98.38 103 LEU A CA 1
ATOM 813 C C . LEU A 1 103 ? -2.593 -1.507 5.905 1.00 98.38 103 LEU A C 1
ATOM 815 O O . LEU A 1 103 ? -1.951 -2.236 6.662 1.00 98.38 103 LEU A O 1
ATOM 819 N N . LEU A 1 104 ? -2.397 -0.185 5.868 1.00 98.56 104 LEU A N 1
ATOM 820 C CA . LEU A 1 104 ? -1.361 0.517 6.638 1.00 98.56 104 LEU A CA 1
ATOM 821 C C . LEU A 1 104 ? -1.903 1.753 7.363 1.00 98.56 104 LEU A C 1
ATOM 823 O O . LEU A 1 104 ? -2.886 2.354 6.953 1.00 98.56 104 LEU A O 1
ATOM 827 N N . CYS A 1 105 ? -1.218 2.195 8.417 1.00 98.19 105 CYS A N 1
ATOM 828 C CA . CYS A 1 105 ? -1.389 3.555 8.938 1.00 98.19 105 CYS A CA 1
ATOM 829 C C . CYS A 1 105 ? -0.617 4.573 8.070 1.00 98.19 105 CYS A C 1
ATOM 831 O O . CYS A 1 105 ? 0.313 4.191 7.353 1.00 98.19 105 CYS A O 1
ATOM 833 N N . ASP A 1 106 ? -0.913 5.877 8.168 1.00 97.44 106 ASP A N 1
ATOM 834 C CA . ASP A 1 106 ? -0.260 6.905 7.326 1.00 97.44 106 ASP A CA 1
ATOM 835 C C . ASP A 1 106 ? 1.276 6.926 7.472 1.00 97.44 106 ASP A C 1
ATOM 837 O O . ASP A 1 106 ? 2.015 7.143 6.503 1.00 97.44 106 ASP A O 1
ATOM 841 N N . ARG A 1 107 ? 1.783 6.655 8.684 1.00 97.12 107 ARG A N 1
ATOM 842 C CA . ARG A 1 107 ? 3.226 6.581 8.958 1.00 97.12 107 ARG A CA 1
ATOM 843 C C . ARG A 1 107 ? 3.885 5.449 8.171 1.00 97.12 107 ARG A C 1
ATOM 845 O O . ARG A 1 107 ? 4.916 5.666 7.540 1.00 97.12 107 ARG A O 1
ATOM 852 N N . CYS A 1 108 ? 3.313 4.248 8.216 1.00 98.44 108 CYS A N 1
ATOM 853 C CA . CYS A 1 108 ? 3.844 3.087 7.500 1.00 98.44 108 CYS A CA 1
ATOM 854 C C . CYS A 1 108 ? 3.611 3.197 5.990 1.00 98.44 108 CYS A C 1
ATOM 856 O O . CYS A 1 108 ? 4.484 2.816 5.218 1.00 98.44 108 CYS A O 1
ATOM 858 N N . ASN A 1 109 ? 2.517 3.821 5.558 1.00 98.25 109 ASN A N 1
ATOM 859 C CA . ASN A 1 109 ? 2.315 4.159 4.151 1.00 98.25 109 ASN A CA 1
ATOM 860 C C . ASN A 1 109 ? 3.428 5.092 3.628 1.00 98.25 109 ASN A C 1
ATOM 862 O O . ASN A 1 109 ? 3.982 4.900 2.548 1.00 98.25 109 ASN A O 1
ATOM 866 N N . SER A 1 110 ? 3.861 6.055 4.448 1.00 97.12 110 SER A N 1
ATOM 867 C CA . SER A 1 110 ? 5.019 6.904 4.128 1.00 97.12 110 SER A CA 1
ATOM 868 C C . SER A 1 110 ? 6.340 6.121 4.067 1.00 97.12 110 SER A C 1
ATOM 870 O O . SER A 1 110 ? 7.257 6.507 3.337 1.00 97.12 110 SER A O 1
ATOM 872 N N . VAL A 1 111 ? 6.474 5.020 4.813 1.00 98.06 111 VAL A N 1
ATOM 873 C CA . VAL A 1 111 ? 7.614 4.095 4.676 1.00 98.06 111 VAL A CA 1
ATOM 874 C C . VAL A 1 111 ? 7.569 3.394 3.317 1.00 98.06 111 VAL A C 1
ATOM 876 O O . VAL A 1 111 ? 8.604 3.311 2.658 1.00 98.06 111 VAL A O 1
ATOM 879 N N . MET A 1 112 ? 6.393 2.971 2.849 1.00 98.25 112 MET A N 1
ATOM 880 C CA . MET A 1 112 ? 6.263 2.320 1.542 1.00 98.25 112 MET A CA 1
ATOM 881 C C . MET A 1 112 ? 6.621 3.236 0.372 1.00 98.25 112 MET A C 1
ATOM 883 O O . MET A 1 112 ? 7.266 2.785 -0.564 1.00 98.25 112 MET A O 1
ATOM 887 N N . GLN A 1 113 ? 6.377 4.544 0.472 1.00 96.75 113 GLN A N 1
ATOM 888 C CA . GLN A 1 113 ? 6.898 5.515 -0.505 1.00 96.75 113 GLN A CA 1
ATOM 889 C C . GLN A 1 113 ? 8.436 5.482 -0.628 1.00 96.75 113 GLN A C 1
ATOM 891 O O . GLN A 1 113 ? 8.996 5.713 -1.699 1.00 96.75 113 GLN A O 1
ATOM 896 N N . ARG A 1 114 ? 9.148 5.178 0.464 1.00 96.56 114 ARG A N 1
ATOM 897 C CA . ARG A 1 114 ? 10.618 5.064 0.456 1.00 96.56 114 ARG A CA 1
ATOM 898 C C . ARG A 1 114 ? 11.076 3.745 -0.130 1.00 96.56 114 ARG A C 1
ATOM 900 O O . ARG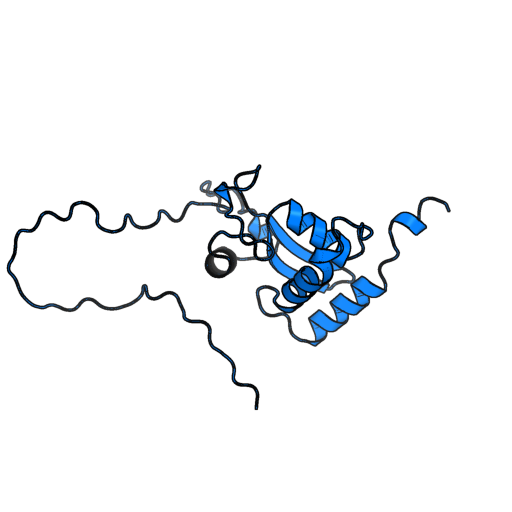 A 1 114 ? 12.029 3.710 -0.905 1.00 96.56 114 ARG A O 1
ATOM 907 N N . HIS A 1 115 ? 10.357 2.676 0.195 1.00 97.38 115 HIS A N 1
ATOM 908 C CA . HIS A 1 115 ? 10.542 1.378 -0.440 1.00 97.38 115 HIS A CA 1
ATOM 909 C C . HIS A 1 115 ? 10.351 1.471 -1.958 1.00 97.38 115 HIS A C 1
ATOM 911 O O . HIS A 1 115 ? 11.206 1.022 -2.715 1.00 97.38 115 HIS A O 1
ATOM 917 N N . ASP A 1 116 ? 9.314 2.182 -2.394 1.00 96.94 116 ASP A N 1
ATOM 918 C CA . ASP A 1 116 ? 8.994 2.412 -3.801 1.00 96.94 116 ASP A CA 1
ATOM 919 C C . ASP A 1 116 ? 9.863 3.493 -4.453 1.00 96.94 116 ASP A C 1
ATOM 921 O O . ASP A 1 116 ? 9.586 3.889 -5.585 1.00 96.94 116 ASP A O 1
ATOM 925 N N . ARG A 1 117 ? 10.878 4.015 -3.750 1.00 94.88 117 ARG A N 1
ATOM 926 C CA . ARG A 1 117 ? 11.799 5.071 -4.204 1.00 94.88 117 ARG A CA 1
ATOM 927 C C . ARG A 1 117 ? 11.123 6.356 -4.702 1.00 94.88 117 ARG A C 1
ATOM 929 O O . ARG A 1 117 ? 11.723 7.116 -5.459 1.00 94.88 117 ARG A O 1
ATOM 936 N N . SER A 1 118 ? 9.896 6.645 -4.263 1.00 91.75 118 SER A N 1
ATOM 937 C CA . SER A 1 118 ? 9.278 7.965 -4.461 1.00 91.75 118 SER A CA 1
ATOM 938 C C . SER A 1 118 ? 9.748 8.989 -3.421 1.00 91.75 118 SER A C 1
ATOM 940 O O . SER A 1 118 ? 9.584 10.188 -3.622 1.00 91.75 118 SER A O 1
ATOM 942 N N . ALA A 1 119 ? 10.373 8.530 -2.335 1.00 93.44 119 ALA A N 1
ATOM 943 C CA . ALA A 1 119 ? 11.065 9.353 -1.349 1.00 93.44 119 ALA A CA 1
ATOM 944 C C . ALA A 1 119 ? 12.383 8.680 -0.913 1.00 93.44 119 ALA A C 1
ATOM 946 O O . ALA A 1 119 ? 12.471 7.452 -0.929 1.00 93.44 119 ALA A O 1
ATOM 947 N N . PRO A 1 120 ? 13.414 9.436 -0.496 1.00 93.25 120 PRO A N 1
ATOM 948 C CA . PRO A 1 120 ? 14.644 8.846 0.022 1.00 93.25 120 PRO A CA 1
ATOM 949 C C . PRO A 1 120 ? 14.447 8.260 1.428 1.00 93.25 120 PRO A C 1
ATOM 951 O O . PRO A 1 120 ? 13.659 8.757 2.242 1.00 93.25 120 PRO A O 1
ATOM 954 N N . TRP A 1 121 ? 15.218 7.219 1.743 1.00 94.50 121 TRP A N 1
ATOM 955 C CA . TRP A 1 121 ? 15.345 6.717 3.109 1.00 94.50 121 TRP A CA 1
ATOM 956 C C . TRP A 1 121 ? 16.099 7.728 3.978 1.00 94.50 121 TRP A C 1
ATOM 958 O O . TRP A 1 121 ? 17.152 8.225 3.595 1.00 94.50 121 TRP A O 1
ATOM 968 N N . GLY A 1 122 ? 15.570 8.009 5.167 1.00 94.00 122 GLY A N 1
ATOM 969 C CA . GLY A 1 122 ? 16.272 8.750 6.217 1.00 94.00 122 GLY A CA 1
ATOM 970 C C . GLY A 1 122 ? 16.526 7.887 7.459 1.00 94.00 122 GLY A C 1
ATOM 971 O O . GLY A 1 122 ? 15.909 6.822 7.591 1.00 94.00 122 GLY A O 1
ATOM 972 N N . PRO A 1 123 ? 17.347 8.359 8.419 1.00 96.25 123 PRO A N 1
ATOM 973 C CA . PRO A 1 123 ? 17.725 7.592 9.611 1.00 96.25 123 PRO A CA 1
ATOM 974 C C . PRO A 1 123 ? 16.534 7.046 10.412 1.00 96.25 123 PRO A C 1
ATOM 976 O O . PRO A 1 123 ? 16.556 5.909 10.861 1.00 96.25 123 PRO A O 1
ATOM 979 N N . ARG A 1 124 ? 15.439 7.814 10.526 1.00 93.75 124 ARG A N 1
ATOM 980 C CA . ARG A 1 124 ? 14.232 7.386 11.263 1.00 93.75 124 ARG A CA 1
ATOM 981 C C . ARG A 1 124 ? 13.424 6.294 10.557 1.00 93.75 124 ARG A C 1
ATOM 983 O O . ARG A 1 124 ? 12.654 5.589 11.201 1.00 93.75 124 ARG A O 1
ATOM 990 N N . SER A 1 125 ? 13.537 6.200 9.233 1.00 94.38 125 SER A N 1
ATOM 991 C CA . SER A 1 125 ? 12.796 5.230 8.417 1.00 94.38 125 SER A CA 1
ATOM 992 C C . SER A 1 125 ? 13.610 3.981 8.101 1.00 94.38 125 SER A C 1
ATOM 994 O O . SER A 1 125 ? 13.018 2.934 7.882 1.00 94.38 125 SER A O 1
ATOM 996 N N . LEU A 1 126 ? 14.942 4.076 8.098 1.00 94.56 126 LEU A N 1
ATOM 997 C CA . LEU A 1 126 ? 15.833 2.978 7.727 1.00 94.56 126 LEU A CA 1
ATOM 998 C C . LEU A 1 126 ? 15.583 1.674 8.517 1.00 94.56 126 LEU A C 1
ATOM 1000 O O . LEU A 1 126 ? 15.547 0.625 7.879 1.00 94.56 126 LEU A O 1
ATOM 1004 N N . PRO A 1 127 ? 15.276 1.700 9.834 1.00 96.81 127 PRO A N 1
ATOM 1005 C CA . PRO A 1 127 ? 14.941 0.482 10.581 1.00 96.81 127 PRO A CA 1
ATOM 1006 C C . PRO A 1 127 ? 13.694 -0.268 10.080 1.00 96.81 127 PRO A C 1
ATOM 1008 O O . PRO A 1 127 ? 13.431 -1.386 10.512 1.00 96.81 127 PRO A O 1
ATOM 1011 N N . PHE A 1 128 ? 12.892 0.340 9.200 1.00 96.62 128 PHE A N 1
ATOM 1012 C CA . PHE A 1 128 ? 11.708 -0.282 8.609 1.00 96.62 128 PHE A CA 1
ATOM 1013 C C . PHE A 1 128 ? 11.967 -0.890 7.224 1.00 96.62 128 PHE A C 1
ATOM 1015 O O . PHE A 1 128 ? 11.032 -1.446 6.654 1.00 96.62 128 PHE A O 1
ATOM 1022 N N . ALA A 1 129 ? 13.183 -0.803 6.673 1.00 97.25 129 ALA A N 1
ATOM 1023 C CA . ALA A 1 129 ? 13.482 -1.272 5.317 1.00 97.25 129 ALA A CA 1
ATOM 1024 C C . ALA A 1 129 ? 13.152 -2.763 5.125 1.00 97.25 129 ALA A C 1
ATOM 1026 O O . ALA A 1 129 ? 12.431 -3.119 4.189 1.00 97.25 129 ALA A O 1
ATOM 1027 N N . ASP A 1 130 ? 13.580 -3.613 6.060 1.00 98.12 130 ASP A N 1
ATOM 1028 C CA . ASP A 1 130 ? 13.325 -5.057 5.993 1.00 98.12 130 ASP A CA 1
ATOM 1029 C C . ASP A 1 130 ? 11.838 -5.381 6.148 1.00 98.12 130 ASP A C 1
ATOM 1031 O O . ASP A 1 130 ? 11.292 -6.192 5.400 1.00 98.12 130 ASP A O 1
ATOM 1035 N N . LYS A 1 131 ? 11.141 -4.686 7.059 1.00 98.12 131 LYS A N 1
ATOM 1036 C CA . LYS A 1 131 ? 9.687 -4.834 7.235 1.00 98.12 131 LYS A CA 1
ATOM 1037 C C . LYS A 1 131 ? 8.920 -4.407 5.986 1.00 98.12 131 LYS A C 1
ATOM 1039 O O . LYS A 1 131 ? 7.982 -5.090 5.593 1.00 98.12 131 LYS A O 1
ATOM 1044 N N . ALA A 1 132 ? 9.332 -3.314 5.347 1.00 98.31 132 ALA A N 1
ATOM 1045 C CA . ALA A 1 132 ? 8.736 -2.845 4.102 1.00 98.31 132 ALA A CA 1
ATOM 1046 C C . ALA A 1 132 ? 8.935 -3.862 2.969 1.00 98.31 132 ALA A C 1
ATOM 1048 O O . ALA A 1 132 ? 7.996 -4.135 2.224 1.00 98.31 132 ALA A O 1
ATOM 1049 N N . ARG A 1 133 ? 10.122 -4.483 2.873 1.00 98.25 133 ARG A N 1
ATOM 1050 C CA . ARG A 1 133 ? 10.366 -5.553 1.895 1.00 98.25 133 ARG A CA 1
ATOM 1051 C C . ARG A 1 133 ? 9.521 -6.790 2.181 1.00 98.25 133 ARG A C 1
ATOM 1053 O O . ARG A 1 133 ? 8.901 -7.309 1.260 1.00 98.25 133 ARG A O 1
ATOM 1060 N N . ALA A 1 134 ? 9.476 -7.248 3.431 1.00 98.44 134 ALA A N 1
ATOM 1061 C CA . ALA A 1 134 ? 8.661 -8.397 3.819 1.00 98.44 134 ALA A CA 1
ATOM 1062 C C . ALA A 1 134 ? 7.174 -8.159 3.512 1.00 98.44 134 ALA A C 1
ATOM 1064 O O . ALA A 1 134 ? 6.509 -9.027 2.955 1.00 98.44 134 ALA A O 1
ATOM 1065 N N . TYR A 1 135 ? 6.681 -6.955 3.801 1.00 98.44 135 TYR A N 1
ATOM 1066 C CA . TYR A 1 135 ? 5.322 -6.541 3.485 1.00 98.44 135 TYR A CA 1
ATOM 1067 C C . TYR A 1 135 ? 5.050 -6.495 1.971 1.00 98.44 135 TYR A C 1
ATOM 1069 O O . TYR A 1 135 ? 4.052 -7.048 1.523 1.00 98.44 135 TYR A O 1
ATOM 1077 N N . HIS A 1 136 ? 5.961 -5.933 1.166 1.00 98.44 136 HIS A N 1
ATOM 1078 C CA . HIS A 1 136 ? 5.849 -5.942 -0.299 1.00 98.44 136 HIS A CA 1
ATOM 1079 C C . HIS A 1 136 ? 5.734 -7.366 -0.865 1.00 98.44 136 HIS A C 1
ATOM 1081 O O . HIS A 1 136 ? 4.927 -7.618 -1.757 1.00 98.44 136 HIS A O 1
ATOM 1087 N N . LEU A 1 137 ? 6.540 -8.298 -0.349 1.00 98.00 137 LEU A N 1
ATOM 1088 C CA . LEU A 1 137 ? 6.536 -9.696 -0.787 1.00 98.00 137 LEU A CA 1
ATOM 1089 C C . LEU A 1 137 ? 5.289 -10.461 -0.323 1.00 98.00 137 LEU A C 1
ATOM 1091 O O . LEU A 1 137 ? 4.892 -11.421 -0.975 1.00 98.00 137 LEU A O 1
ATOM 1095 N N . ASN A 1 138 ? 4.663 -10.028 0.771 1.00 98.00 138 ASN A N 1
ATOM 1096 C CA . ASN A 1 138 ? 3.428 -10.594 1.309 1.00 98.00 138 ASN A CA 1
ATOM 1097 C C . ASN A 1 138 ? 2.189 -9.788 0.872 1.00 98.00 138 ASN A C 1
ATOM 1099 O O . ASN A 1 138 ? 1.252 -9.617 1.652 1.00 98.00 138 ASN A O 1
ATOM 1103 N N . ALA A 1 139 ? 2.202 -9.248 -0.348 1.00 98.31 139 ALA A N 1
ATOM 1104 C CA . ALA A 1 139 ? 1.116 -8.428 -0.867 1.00 98.31 139 ALA A CA 1
ATOM 1105 C C . ALA A 1 139 ? -0.219 -9.191 -0.942 1.00 98.31 139 ALA A C 1
ATOM 1107 O O . ALA A 1 139 ? -0.269 -10.369 -1.307 1.00 98.31 139 ALA A O 1
ATOM 1108 N N . PHE A 1 140 ? -1.312 -8.490 -0.639 1.00 98.00 140 PHE A N 1
ATOM 1109 C CA . PHE A 1 140 ? -2.667 -9.016 -0.758 1.00 98.00 140 PHE A CA 1
ATOM 1110 C C . PHE A 1 140 ? -2.973 -9.517 -2.182 1.00 98.00 140 PHE A C 1
ATOM 1112 O O . PHE A 1 140 ? -2.619 -8.896 -3.185 1.00 98.00 140 PHE A O 1
ATOM 1119 N N . GLY A 1 141 ? -3.649 -10.665 -2.272 1.00 94.19 141 GLY A N 1
ATOM 1120 C CA . GLY A 1 141 ? -3.940 -11.330 -3.544 1.00 94.19 141 GLY A CA 1
ATOM 1121 C C . GLY A 1 141 ? -2.749 -12.068 -4.164 1.00 94.19 141 GLY A C 1
ATOM 1122 O O . GLY A 1 141 ? -2.873 -12.517 -5.300 1.00 94.19 141 GLY A O 1
ATOM 1123 N N . GLU A 1 142 ? -1.629 -12.181 -3.437 1.00 95.06 142 GLU A N 1
ATOM 1124 C CA . GLU A 1 142 ? -0.472 -13.025 -3.766 1.00 95.06 142 GLU A CA 1
ATOM 1125 C C . GLU A 1 142 ? -0.027 -12.874 -5.230 1.00 95.06 142 GLU A C 1
ATOM 1127 O O . GLU A 1 142 ? -0.138 -13.808 -6.033 1.00 95.06 142 GLU A O 1
ATOM 1132 N N . PRO A 1 143 ? 0.451 -11.678 -5.629 1.00 95.50 143 PRO A N 1
ATOM 1133 C CA . PRO A 1 143 ? 0.894 -11.461 -6.995 1.00 95.50 143 PRO A CA 1
ATOM 1134 C C . PRO A 1 143 ? 1.964 -12.494 -7.367 1.00 95.50 143 PRO A C 1
ATOM 1136 O O . PRO A 1 143 ? 2.943 -12.684 -6.647 1.00 95.50 143 PRO A O 1
ATOM 1139 N N . GLY A 1 144 ? 1.790 -13.146 -8.519 1.00 97.12 144 GLY A N 1
ATOM 1140 C CA . GLY A 1 144 ? 2.739 -14.150 -8.993 1.00 97.12 144 GLY A CA 1
ATOM 1141 C C . GLY A 1 144 ? 4.176 -13.610 -9.117 1.00 97.12 144 GLY A C 1
ATOM 1142 O O . GLY A 1 144 ? 4.382 -12.397 -9.261 1.00 97.12 144 GLY A O 1
ATOM 1143 N N . PRO A 1 145 ? 5.185 -14.497 -9.128 1.00 97.38 145 PRO A N 1
ATOM 1144 C CA . PRO A 1 145 ? 6.599 -14.117 -9.056 1.00 97.38 145 PRO A CA 1
ATOM 1145 C C . PRO A 1 145 ? 7.037 -13.176 -10.185 1.00 97.38 145 PRO A C 1
ATOM 1147 O O . PRO A 1 145 ? 7.822 -12.259 -9.953 1.00 97.38 145 PRO A O 1
ATOM 1150 N N . ASP A 1 146 ? 6.491 -13.331 -11.394 1.00 97.88 146 ASP A N 1
ATOM 1151 C CA . ASP A 1 146 ? 6.783 -12.429 -12.513 1.00 97.88 146 ASP A CA 1
ATOM 1152 C C . ASP A 1 146 ? 6.299 -10.996 -12.261 1.00 97.88 146 ASP A C 1
ATOM 1154 O O . ASP A 1 146 ? 6.963 -10.033 -12.653 1.00 97.88 146 ASP A O 1
ATOM 1158 N N . ARG A 1 147 ? 5.151 -10.834 -11.590 1.00 97.88 147 ARG A N 1
ATOM 1159 C CA . ARG A 1 147 ? 4.606 -9.516 -11.251 1.00 97.88 147 ARG A CA 1
ATOM 1160 C C . ARG A 1 147 ? 5.474 -8.834 -10.194 1.00 97.88 147 ARG A C 1
ATOM 1162 O O . ARG A 1 147 ? 5.787 -7.658 -10.363 1.00 97.88 147 ARG A O 1
ATOM 1169 N N . LEU A 1 148 ? 5.915 -9.575 -9.175 1.00 97.94 148 LEU A N 1
ATOM 1170 C CA . LEU A 1 148 ? 6.859 -9.083 -8.164 1.00 97.94 148 LEU A CA 1
ATOM 1171 C C . LEU A 1 148 ? 8.219 -8.723 -8.778 1.00 97.94 148 LEU A C 1
ATOM 1173 O O . LEU A 1 148 ? 8.739 -7.646 -8.511 1.00 97.94 148 LEU A O 1
ATOM 1177 N N . ARG A 1 149 ? 8.759 -9.551 -9.684 1.00 98.19 149 ARG A N 1
ATOM 1178 C CA . ARG A 1 149 ? 10.012 -9.245 -10.397 1.00 98.19 149 ARG A CA 1
ATOM 1179 C C . ARG A 1 149 ? 9.918 -7.933 -11.178 1.00 98.19 149 ARG A C 1
ATOM 1181 O O . ARG A 1 149 ? 10.817 -7.102 -11.088 1.00 98.19 149 ARG A O 1
ATOM 1188 N N . ARG A 1 150 ? 8.828 -7.729 -11.927 1.00 98.06 150 ARG A N 1
ATOM 1189 C CA . ARG A 1 150 ? 8.590 -6.479 -12.672 1.00 98.06 150 ARG A CA 1
ATOM 1190 C C . ARG A 1 150 ? 8.407 -5.278 -11.743 1.00 98.06 150 ARG A C 1
ATOM 1192 O O . ARG A 1 150 ? 8.805 -4.174 -12.102 1.00 98.06 150 ARG A O 1
ATOM 1199 N N . ALA A 1 151 ? 7.815 -5.479 -10.566 1.00 98.00 151 ALA A N 1
ATOM 1200 C CA . ALA A 1 151 ? 7.705 -4.441 -9.547 1.00 98.00 151 ALA A CA 1
ATOM 1201 C C . ALA A 1 151 ? 9.085 -4.046 -9.005 1.00 98.00 151 ALA A C 1
ATOM 1203 O O . ALA A 1 151 ? 9.426 -2.867 -9.040 1.00 98.00 151 ALA A O 1
ATOM 1204 N N . ASP A 1 152 ? 9.910 -5.020 -8.613 1.00 97.94 152 ASP A N 1
ATOM 1205 C CA . ASP A 1 152 ? 11.287 -4.806 -8.149 1.00 97.94 152 ASP A CA 1
ATOM 1206 C C . ASP A 1 152 ? 12.142 -4.090 -9.211 1.00 97.94 152 ASP A C 1
ATOM 1208 O O . ASP A 1 152 ? 12.914 -3.180 -8.896 1.00 97.94 152 ASP A O 1
ATOM 1212 N N . GLU A 1 153 ? 11.991 -4.460 -10.485 1.00 97.56 153 GLU A N 1
ATOM 1213 C CA . GLU A 1 153 ? 12.638 -3.774 -11.606 1.00 97.56 153 GLU A CA 1
ATOM 1214 C C . GLU A 1 153 ? 12.153 -2.324 -11.742 1.00 97.56 153 GLU A C 1
ATOM 1216 O O . GLU A 1 153 ? 12.960 -1.400 -11.863 1.00 97.56 153 GLU A O 1
ATOM 1221 N N . ALA A 1 154 ? 10.840 -2.098 -11.673 1.00 96.88 154 ALA A N 1
ATOM 1222 C CA . ALA A 1 154 ? 10.266 -0.762 -11.749 1.00 96.88 154 ALA A CA 1
ATOM 1223 C C . ALA A 1 154 ? 10.691 0.126 -10.568 1.00 96.88 154 ALA A C 1
ATOM 1225 O O . ALA A 1 154 ? 10.951 1.311 -10.780 1.00 96.88 154 ALA A O 1
ATOM 1226 N N . ILE A 1 155 ? 10.817 -0.435 -9.359 1.00 96.19 155 ILE A N 1
ATOM 1227 C CA . ILE A 1 155 ? 11.370 0.248 -8.183 1.00 96.19 155 ILE A CA 1
ATOM 1228 C C . ILE A 1 155 ? 12.832 0.607 -8.445 1.00 96.19 155 ILE A C 1
ATOM 1230 O O . ILE A 1 155 ? 13.208 1.769 -8.320 1.00 96.19 155 ILE A O 1
ATOM 1234 N N . ARG A 1 156 ? 13.660 -0.359 -8.865 1.00 94.94 156 ARG A N 1
ATOM 1235 C CA . ARG A 1 156 ? 15.095 -0.150 -9.129 1.00 94.94 156 ARG A CA 1
ATOM 1236 C C . ARG A 1 156 ? 15.347 0.945 -10.164 1.00 94.94 156 ARG A C 1
ATOM 1238 O O . ARG A 1 156 ? 16.250 1.755 -9.970 1.00 94.94 156 ARG A O 1
ATOM 1245 N N . ASN A 1 157 ? 14.533 0.970 -11.217 1.00 93.62 157 ASN A N 1
ATOM 1246 C CA . ASN A 1 157 ? 14.643 1.900 -12.340 1.00 93.62 157 ASN A CA 1
ATOM 1247 C C . ASN A 1 157 ? 13.926 3.238 -12.102 1.00 93.62 157 ASN A C 1
ATOM 1249 O O . ASN A 1 157 ? 13.943 4.113 -12.975 1.00 93.62 157 ASN A O 1
ATOM 1253 N N . ARG A 1 158 ? 13.260 3.421 -10.956 1.00 91.31 158 ARG A N 1
ATOM 1254 C CA . ARG A 1 158 ? 12.660 4.706 -10.608 1.00 91.31 158 ARG A CA 1
ATOM 1255 C C . ARG A 1 158 ? 13.784 5.676 -10.242 1.00 91.31 158 ARG A C 1
ATOM 1257 O O . ARG A 1 158 ? 14.505 5.466 -9.268 1.00 91.31 158 ARG A O 1
ATOM 1264 N N . ARG A 1 159 ? 13.941 6.731 -11.049 1.00 82.56 159 ARG A N 1
ATOM 1265 C CA . ARG A 1 159 ? 14.873 7.828 -10.749 1.00 82.56 159 ARG A CA 1
ATOM 1266 C C . ARG A 1 159 ? 14.481 8.445 -9.415 1.00 82.56 159 ARG A C 1
ATOM 1268 O O . ARG A 1 159 ? 13.292 8.661 -9.169 1.00 82.56 159 ARG A O 1
ATOM 1275 N N . ASN A 1 160 ? 15.467 8.717 -8.565 1.00 67.12 160 ASN A N 1
ATOM 1276 C CA . ASN A 1 160 ? 15.187 9.381 -7.304 1.00 67.12 160 ASN A CA 1
ATOM 1277 C C . ASN A 1 160 ? 14.618 10.763 -7.621 1.00 67.12 160 ASN A C 1
ATOM 1279 O O . ASN A 1 160 ? 15.187 11.514 -8.410 1.00 67.12 160 ASN A O 1
ATOM 1283 N N . TRP A 1 161 ? 13.505 11.122 -6.989 1.00 59.62 161 TRP A N 1
ATOM 1284 C CA . TRP A 1 161 ? 12.869 12.421 -7.208 1.00 59.62 161 TRP A CA 1
ATOM 1285 C C . TRP A 1 161 ? 13.806 13.615 -6.914 1.00 59.62 161 TRP A C 1
ATOM 1287 O O . TRP A 1 161 ? 13.638 14.693 -7.479 1.00 59.62 161 TRP A O 1
ATOM 1297 N N . SER A 1 162 ? 14.843 13.419 -6.089 1.00 59.53 162 SER A N 1
ATOM 1298 C CA . SER A 1 162 ? 15.889 14.413 -5.813 1.00 59.53 162 SER A CA 1
ATOM 1299 C C . SER A 1 162 ? 16.834 14.695 -6.988 1.00 59.53 162 SER A C 1
ATOM 1301 O O . SER A 1 162 ? 17.421 15.768 -7.028 1.00 59.53 162 SER A O 1
ATOM 1303 N N . GLU A 1 163 ? 16.980 13.781 -7.949 1.00 56.78 163 GLU A N 1
ATOM 1304 C CA . GLU A 1 163 ? 17.920 13.931 -9.076 1.00 56.78 163 GLU A CA 1
ATOM 1305 C C . GLU A 1 163 ? 17.337 14.761 -10.234 1.00 56.78 163 GLU A C 1
ATOM 1307 O O . GLU A 1 163 ? 18.070 15.173 -11.125 1.00 56.78 163 GLU A O 1
ATOM 1312 N N . GLY A 1 164 ? 16.025 15.028 -10.233 1.00 55.62 164 GLY A N 1
ATOM 1313 C CA . GLY A 1 164 ? 15.322 15.689 -11.341 1.00 55.62 164 GLY A CA 1
ATOM 1314 C C . GLY A 1 164 ? 14.937 17.155 -11.125 1.00 55.62 164 GLY A C 1
ATOM 1315 O O . GLY A 1 164 ? 14.230 17.696 -11.964 1.00 55.62 164 GLY A O 1
ATOM 1316 N N . ARG A 1 165 ? 15.327 17.796 -10.012 1.00 53.62 165 ARG A N 1
ATOM 1317 C CA . ARG A 1 165 ? 14.970 19.207 -9.722 1.00 53.62 165 ARG A CA 1
ATOM 1318 C C . ARG A 1 165 ? 16.109 20.218 -9.852 1.00 53.62 165 ARG A C 1
ATOM 1320 O O . ARG A 1 165 ? 15.916 21.383 -9.526 1.00 53.62 165 ARG A O 1
ATOM 1327 N N . HIS A 1 166 ? 17.263 19.778 -10.339 1.00 51.81 166 HIS A N 1
ATOM 1328 C CA . HIS A 1 166 ? 18.427 20.635 -10.582 1.00 51.81 166 HIS A CA 1
ATOM 1329 C C . HIS A 1 166 ? 18.898 20.607 -12.045 1.00 51.81 166 HIS A C 1
ATOM 1331 O O . HIS A 1 166 ? 20.027 21.005 -12.314 1.00 51.81 166 HIS A O 1
ATOM 1337 N N . ALA A 1 167 ? 18.057 20.122 -12.963 1.00 47.25 167 ALA A N 1
ATOM 1338 C CA . ALA A 1 167 ? 18.306 20.138 -14.403 1.00 47.25 167 ALA A CA 1
ATOM 1339 C C . ALA A 1 167 ? 17.336 21.098 -15.091 1.00 47.25 167 ALA A C 1
ATOM 1341 O O . ALA A 1 167 ? 16.154 21.110 -14.671 1.00 47.25 167 ALA A O 1
#

Secondary structure (DSSP, 8-state):
-----PPPPPS---------------------------TT--SSTTS--GGGGGT--HHHHHHHHHHHTTB-TTT--BGGGSTTSS-EEEEEEETTEEEEEEEE-HHHHHHHHHHTTSS---TTTGGGHHHHHHHHHT-TT---HHHHHHHHHHHHTS--GGGGS--